Protein AF-A0A2D7QS19-F1 (afdb_monomer_lite)

Secondary structure (DSSP, 8-state):
----EEEEEES-SS--EEEEETTEEEEEEETTS-HHHHHHHHHHHHHHHHHHHHHHHT--

Structure (mmCIF, N/CA/C/O backbone):
data_AF-A0A2D7QS19-F1
#
_entry.id   AF-A0A2D7QS19-F1
#
loop_
_atom_site.group_PDB
_atom_site.id
_atom_site.type_symbol
_atom_site.label_atom_id
_atom_site.label_alt_id
_atom_site.label_comp_id
_atom_site.label_asym_id
_atom_site.label_entity_id
_atom_site.label_seq_id
_atom_site.pdbx_PDB_ins_code
_atom_site.Cartn_x
_atom_site.Cartn_y
_atom_site.Cartn_z
_atom_site.occupancy
_atom_site.B_iso_or_equiv
_atom_site.auth_seq_id
_atom_site.auth_comp_id
_atom_site.auth_asym_id
_atom_site.auth_atom_id
_atom_site.pdbx_PDB_model_num
ATOM 1 N N . MET A 1 1 ? -14.517 -6.554 6.588 1.00 48.75 1 MET A N 1
ATOM 2 C CA . MET A 1 1 ? -14.390 -5.120 6.259 1.00 48.75 1 MET A CA 1
ATOM 3 C C . MET A 1 1 ? -13.908 -5.026 4.827 1.00 48.75 1 MET A C 1
ATOM 5 O O . MET A 1 1 ? -12.764 -5.376 4.565 1.00 48.75 1 MET A O 1
ATOM 9 N N . GLN A 1 2 ? -14.807 -4.682 3.910 1.00 58.44 2 GLN A N 1
ATOM 10 C CA . GLN A 1 2 ? -14.445 -4.358 2.534 1.00 58.44 2 GLN A CA 1
ATOM 11 C C . GLN A 1 2 ? -14.037 -2.884 2.524 1.00 58.44 2 GLN A C 1
ATOM 13 O O . GLN A 1 2 ? -14.765 -2.052 3.056 1.00 58.44 2 GLN A O 1
ATOM 18 N N . PHE A 1 3 ? -12.849 -2.582 2.013 1.00 70.88 3 PHE A N 1
ATOM 19 C CA . PHE A 1 3 ? -12.392 -1.214 1.784 1.00 70.88 3 PHE A CA 1
ATOM 20 C C . PHE A 1 3 ? -12.205 -1.035 0.283 1.00 70.88 3 PHE A C 1
ATOM 22 O O . PHE A 1 3 ? -11.702 -1.934 -0.393 1.00 70.88 3 PHE A O 1
ATOM 29 N N . GLU A 1 4 ? -12.636 0.105 -0.245 1.00 79.44 4 GLU A N 1
ATOM 30 C CA . GLU A 1 4 ? -12.498 0.387 -1.668 1.00 79.44 4 GLU A CA 1
ATOM 31 C C . GLU A 1 4 ?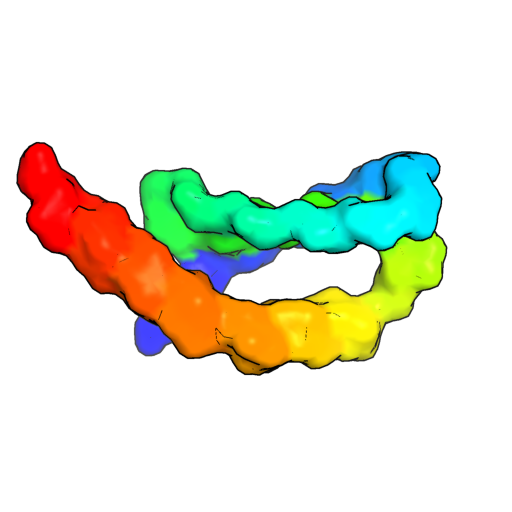 -11.042 0.721 -1.983 1.0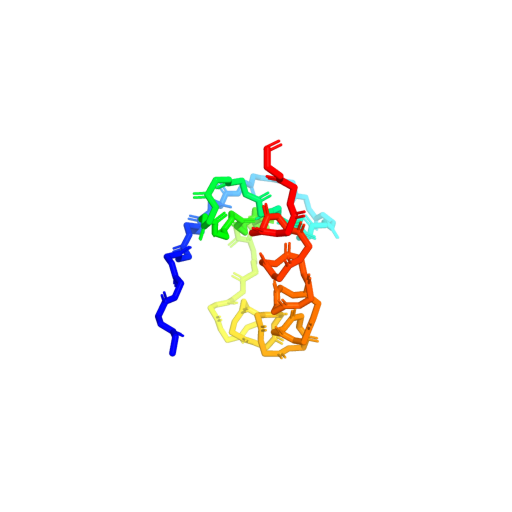0 79.44 4 GLU A C 1
ATOM 33 O O . GLU A 1 4 ? -10.450 1.617 -1.376 1.00 79.44 4 GLU A O 1
ATOM 38 N N . VAL A 1 5 ? -10.451 -0.016 -2.925 1.00 81.94 5 VAL A N 1
ATOM 39 C CA . VAL A 1 5 ? -9.083 0.220 -3.390 1.00 81.94 5 VAL A CA 1
ATOM 40 C C . VAL A 1 5 ? -9.135 0.840 -4.779 1.00 81.94 5 VAL A C 1
ATOM 42 O O . VAL A 1 5 ? -9.545 0.198 -5.743 1.00 81.94 5 VAL A O 1
ATOM 45 N N . GLN A 1 6 ? -8.672 2.079 -4.900 1.00 84.62 6 GLN A N 1
ATOM 46 C CA . GLN A 1 6 ? -8.469 2.736 -6.185 1.00 84.62 6 GLN A CA 1
ATOM 47 C C . GLN A 1 6 ? -7.004 2.657 -6.589 1.00 84.62 6 GLN A C 1
ATOM 49 O O . GLN A 1 6 ? -6.139 3.287 -5.979 1.00 84.62 6 GLN A O 1
ATOM 54 N N . VAL A 1 7 ? -6.723 1.923 -7.662 1.00 83.94 7 VAL A N 1
ATOM 55 C CA . VAL A 1 7 ? -5.373 1.827 -8.219 1.00 83.94 7 VAL A CA 1
ATOM 56 C C . VAL A 1 7 ? -5.211 2.849 -9.343 1.00 83.94 7 VAL A C 1
ATOM 58 O O . VAL A 1 7 ? -5.863 2.753 -10.380 1.00 83.94 7 VAL A O 1
ATOM 61 N N . ARG A 1 8 ? -4.309 3.819 -9.169 1.00 85.56 8 ARG A N 1
ATOM 62 C CA . ARG A 1 8 ? -3.912 4.768 -10.219 1.00 85.56 8 ARG A CA 1
ATOM 63 C C . ARG A 1 8 ? -2.523 4.427 -10.734 1.00 85.56 8 ARG A C 1
ATOM 65 O O . ARG A 1 8 ? -1.550 4.438 -9.987 1.00 85.56 8 ARG A O 1
ATOM 72 N N . ARG A 1 9 ? -2.412 4.156 -12.032 1.00 84.44 9 ARG A N 1
ATOM 73 C CA . ARG A 1 9 ? -1.116 3.906 -12.672 1.00 84.44 9 ARG A CA 1
ATOM 74 C C . ARG A 1 9 ? -0.504 5.219 -13.151 1.00 84.44 9 ARG A C 1
ATOM 76 O O . ARG A 1 9 ? -1.187 6.023 -13.777 1.00 84.44 9 ARG A O 1
ATOM 83 N N . THR A 1 10 ? 0.778 5.437 -12.875 1.00 83.81 10 THR A N 1
ATOM 84 C CA . THR A 1 10 ? 1.506 6.650 -13.273 1.00 83.81 10 THR A CA 1
ATOM 85 C C . THR A 1 10 ? 2.827 6.307 -13.963 1.00 83.81 10 THR A C 1
ATOM 87 O O . THR A 1 10 ? 3.404 5.248 -13.731 1.00 83.81 10 THR A O 1
ATOM 90 N N . ASN A 1 11 ? 3.360 7.227 -14.770 1.00 79.12 11 ASN A N 1
ATOM 91 C CA . ASN A 1 11 ? 4.636 7.050 -15.486 1.00 79.12 11 ASN A CA 1
ATOM 92 C C . ASN A 1 11 ? 5.900 7.215 -14.612 1.00 79.12 11 ASN A C 1
ATOM 94 O O . ASN A 1 11 ? 7.021 7.217 -15.118 1.00 79.12 11 ASN A O 1
ATOM 98 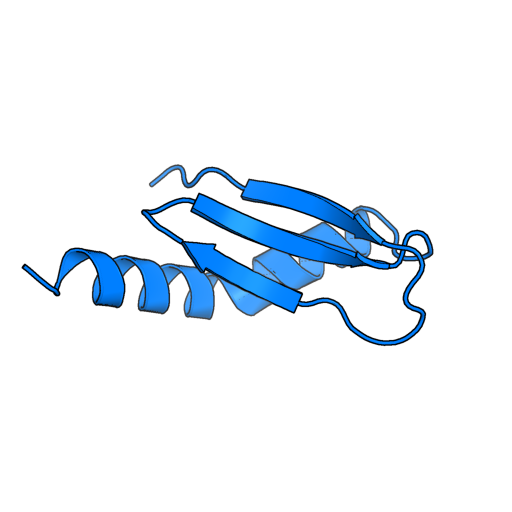N N . ARG A 1 12 ? 5.757 7.382 -13.290 1.00 75.81 12 ARG A N 1
ATOM 99 C CA . ARG A 1 12 ? 6.906 7.516 -12.380 1.00 75.81 12 ARG A CA 1
ATOM 100 C C . ARG A 1 12 ? 7.598 6.164 -12.216 1.00 75.81 12 ARG A C 1
ATOM 102 O O . ARG A 1 12 ? 6.937 5.164 -11.979 1.00 75.81 12 ARG A O 1
ATOM 109 N N . ARG A 1 13 ? 8.932 6.149 -12.278 1.00 65.56 13 ARG A N 1
ATOM 110 C CA . ARG A 1 13 ? 9.738 4.913 -12.309 1.00 65.56 13 ARG A CA 1
ATOM 111 C C . ARG A 1 13 ? 9.999 4.230 -10.963 1.00 65.56 13 ARG A C 1
ATOM 113 O O . ARG A 1 13 ? 10.333 3.055 -10.972 1.00 65.56 13 ARG A O 1
ATOM 120 N N . LYS A 1 14 ? 9.939 4.937 -9.828 1.00 69.69 14 LYS A N 1
ATOM 121 C CA . LYS A 1 14 ? 10.608 4.458 -8.597 1.00 69.69 14 LYS A CA 1
ATOM 122 C C . LYS A 1 14 ? 9.716 4.093 -7.412 1.00 69.69 14 LYS A C 1
ATOM 124 O O . LYS A 1 14 ? 10.160 3.300 -6.591 1.00 69.69 14 LYS A O 1
ATOM 129 N N . THR A 1 15 ? 8.509 4.642 -7.281 1.00 72.81 15 THR A N 1
ATOM 130 C CA . THR A 1 15 ? 7.782 4.546 -6.003 1.00 72.81 15 THR A CA 1
ATOM 131 C C . THR A 1 15 ? 6.297 4.286 -6.188 1.00 72.81 15 THR A C 1
ATOM 133 O O . THR A 1 15 ? 5.617 5.018 -6.905 1.00 72.81 15 THR A O 1
ATOM 136 N N . ALA A 1 16 ? 5.813 3.247 -5.506 1.00 80.44 16 ALA A N 1
ATOM 137 C CA . ALA A 1 16 ? 4.399 3.043 -5.245 1.00 80.44 16 ALA A CA 1
ATOM 138 C C . ALA A 1 16 ? 4.012 3.819 -3.980 1.00 80.44 16 ALA A C 1
ATOM 140 O O . ALA A 1 16 ? 4.680 3.707 -2.949 1.00 80.44 16 ALA A O 1
ATOM 141 N N . THR A 1 17 ? 2.939 4.596 -4.055 1.00 82.38 17 THR A N 1
ATOM 142 C CA . THR A 1 17 ? 2.428 5.399 -2.942 1.00 82.38 17 THR A CA 1
ATOM 143 C C . THR A 1 17 ? 1.064 4.863 -2.544 1.00 82.38 17 THR A C 1
ATOM 145 O O . THR A 1 17 ? 0.197 4.713 -3.396 1.00 82.38 17 THR A O 1
ATOM 148 N N . ILE A 1 18 ? 0.859 4.599 -1.254 1.00 83.88 18 ILE A N 1
ATOM 149 C CA . ILE A 1 18 ? -0.447 4.205 -0.716 1.00 83.8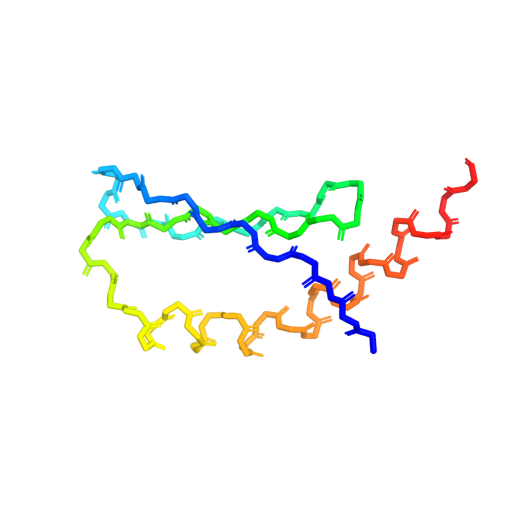8 18 ILE A CA 1
ATOM 150 C C . ILE A 1 18 ? -0.953 5.338 0.167 1.00 83.88 18 ILE A C 1
ATOM 152 O O . ILE A 1 18 ? -0.246 5.807 1.060 1.00 83.88 18 ILE A O 1
ATOM 156 N N . GLN A 1 19 ? -2.175 5.775 -0.093 1.00 82.00 19 GLN A N 1
ATOM 157 C CA . GLN A 1 19 ? -2.875 6.828 0.623 1.00 82.00 19 GLN A CA 1
ATOM 158 C C . GLN A 1 19 ? -4.242 6.300 1.049 1.00 82.00 19 GLN A C 1
ATOM 160 O O . GLN A 1 19 ? -4.848 5.503 0.344 1.00 82.00 19 GLN A O 1
ATOM 165 N N . VAL A 1 20 ? -4.721 6.726 2.212 1.00 81.19 20 VAL A N 1
ATOM 166 C CA . VAL A 1 20 ? -6.076 6.419 2.681 1.00 81.19 20 VAL A CA 1
ATOM 167 C C . VAL A 1 20 ? -6.773 7.756 2.870 1.00 81.19 20 VAL A C 1
ATOM 169 O O . VAL A 1 20 ? -6.298 8.571 3.660 1.00 81.19 20 VAL A O 1
ATOM 172 N N . GLN A 1 21 ? -7.837 8.005 2.110 1.00 78.94 21 GLN A N 1
ATOM 173 C CA . GLN A 1 21 ? -8.637 9.226 2.185 1.00 78.94 21 GLN A CA 1
ATOM 174 C C . GLN A 1 21 ? -10.110 8.849 2.302 1.00 78.94 21 GLN A C 1
ATOM 176 O O . GLN A 1 21 ? -10.621 8.122 1.455 1.00 78.94 21 GLN A O 1
ATOM 181 N N . GLN A 1 22 ? -10.782 9.330 3.354 1.00 71.62 22 GLN A N 1
ATOM 182 C CA . GLN A 1 22 ? -12.230 9.159 3.548 1.00 71.62 22 GLN A CA 1
ATOM 183 C C . GLN A 1 22 ? -12.696 7.689 3.485 1.00 71.62 22 GLN A C 1
ATOM 185 O O . GLN A 1 22 ? -13.761 7.383 2.963 1.00 71.62 22 GLN A O 1
ATOM 190 N N . GLY A 1 23 ? -11.879 6.755 3.985 1.00 75.19 23 GLY A N 1
ATOM 191 C CA . GLY A 1 23 ? -12.182 5.317 3.944 1.00 75.19 23 GLY A CA 1
ATOM 192 C C . GLY A 1 23 ? -11.810 4.600 2.638 1.00 75.19 23 GLY A C 1
ATOM 193 O O . GLY A 1 23 ? -11.886 3.373 2.585 1.00 75.19 23 GLY A O 1
ATOM 194 N N . VAL A 1 24 ? -11.335 5.326 1.621 1.00 80.75 24 VAL A N 1
ATOM 195 C CA . VAL A 1 24 ? -10.877 4.772 0.339 1.00 80.75 24 VAL A CA 1
ATOM 196 C C . VAL A 1 24 ? -9.352 4.678 0.318 1.00 80.75 24 VAL A C 1
ATOM 198 O O . VAL A 1 24 ? -8.638 5.625 0.656 1.00 80.75 24 VAL A O 1
ATOM 201 N N . VAL A 1 25 ? -8.831 3.529 -0.106 1.00 84.19 25 VAL A N 1
ATOM 202 C CA . VAL A 1 25 ? -7.396 3.270 -0.249 1.00 84.19 25 VAL A CA 1
ATOM 203 C C . VAL A 1 25 ? -6.971 3.603 -1.674 1.00 84.19 25 VAL A C 1
ATOM 205 O O . VAL A 1 25 ? -7.264 2.871 -2.613 1.00 84.19 25 VAL A O 1
ATOM 208 N N . GLN A 1 26 ? -6.240 4.694 -1.854 1.00 85.88 26 GLN A N 1
ATOM 209 C CA . GLN A 1 26 ? -5.615 5.040 -3.123 1.00 85.88 26 GLN A CA 1
ATOM 210 C C . GLN A 1 26 ? -4.207 4.458 -3.210 1.00 85.88 26 GLN A C 1
ATOM 212 O O . GLN A 1 26 ? -3.331 4.773 -2.408 1.00 85.88 26 GLN A O 1
ATOM 217 N N . VAL A 1 27 ? -3.969 3.629 -4.221 1.00 84.81 27 VAL A N 1
ATOM 218 C CA . VAL A 1 27 ? -2.663 3.041 -4.516 1.00 84.81 27 VAL A CA 1
ATOM 219 C C . VAL A 1 27 ? -2.177 3.606 -5.844 1.00 84.81 27 VAL A C 1
ATOM 221 O O . VAL A 1 27 ? -2.704 3.285 -6.906 1.00 84.81 27 VAL A O 1
ATOM 224 N N . VAL A 1 28 ? -1.162 4.459 -5.798 1.00 85.69 28 VAL A N 1
ATOM 225 C CA . VAL A 1 28 ? -0.508 5.000 -6.988 1.00 85.69 28 VAL A CA 1
ATOM 226 C C . VAL A 1 28 ? 0.705 4.141 -7.303 1.00 85.69 28 VAL A C 1
ATOM 228 O O . VAL A 1 28 ? 1.647 4.113 -6.516 1.00 85.69 28 VAL A O 1
ATOM 231 N N . VAL A 1 29 ? 0.707 3.449 -8.440 1.00 84.38 29 VAL A N 1
ATOM 232 C CA . VAL A 1 29 ? 1.801 2.546 -8.836 1.00 84.38 29 VAL A CA 1
ATOM 233 C C . VAL A 1 29 ? 2.402 2.931 -10.190 1.00 84.38 29 VAL A C 1
ATOM 235 O O . VAL A 1 29 ? 1.698 3.474 -1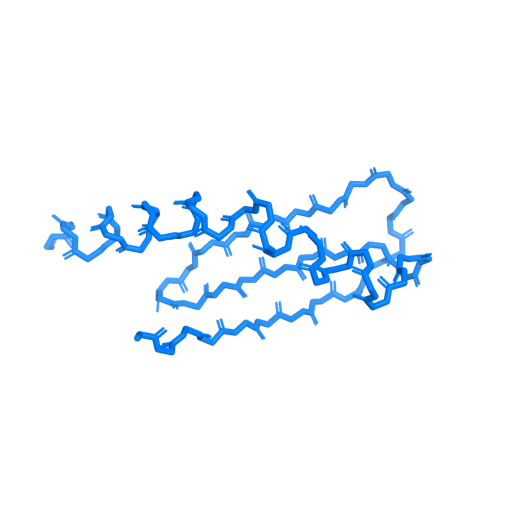1.044 1.00 84.38 29 VAL A O 1
ATOM 238 N N . PRO A 1 30 ? 3.695 2.658 -10.428 1.00 86.12 30 PRO A N 1
ATOM 239 C CA . PRO A 1 30 ? 4.291 2.723 -11.760 1.00 86.12 30 PRO A CA 1
ATOM 240 C C . PRO A 1 30 ? 3.531 1.856 -12.773 1.00 86.12 30 PRO A C 1
ATOM 242 O O . PRO A 1 30 ? 3.100 0.756 -12.434 1.00 86.12 30 PRO A O 1
ATOM 245 N N . GLN A 1 31 ? 3.431 2.291 -14.033 1.00 81.25 31 GLN A N 1
ATOM 246 C CA . GLN A 1 31 ? 2.871 1.450 -15.109 1.00 81.25 31 GLN A CA 1
ATOM 247 C C . GLN A 1 31 ? 3.645 0.143 -15.321 1.00 81.25 31 GLN A C 1
ATOM 249 O O . GLN A 1 31 ? 3.068 -0.851 -15.745 1.00 81.25 31 GLN A O 1
ATOM 254 N N . THR A 1 32 ? 4.940 0.140 -15.010 1.00 79.88 32 THR A N 1
ATOM 255 C CA . THR A 1 32 ? 5.819 -1.028 -15.138 1.00 79.88 32 THR A CA 1
ATOM 256 C C . THR A 1 32 ? 5.599 -2.074 -14.045 1.00 79.88 32 THR A C 1
ATOM 258 O O . THR A 1 32 ? 6.260 -3.108 -14.059 1.00 79.88 32 THR A O 1
ATOM 261 N N . LEU A 1 33 ? 4.748 -1.792 -13.053 1.00 81.25 33 LEU A N 1
ATOM 262 C CA . LEU A 1 33 ? 4.529 -2.666 -11.909 1.00 81.25 33 LEU A CA 1
ATOM 263 C C . LEU A 1 33 ? 3.407 -3.662 -12.228 1.00 81.25 33 LEU A C 1
ATOM 265 O O . LEU A 1 33 ? 2.282 -3.273 -12.546 1.00 81.25 33 LEU A O 1
ATOM 269 N N . SER A 1 34 ? 3.726 -4.952 -12.152 1.00 84.62 34 SER A N 1
ATOM 270 C CA . SER A 1 34 ? 2.781 -6.038 -12.421 1.00 84.62 34 SER A CA 1
ATOM 271 C C . SER A 1 34 ? 1.669 -6.087 -11.379 1.00 84.62 34 SER A C 1
ATOM 273 O O . SER A 1 34 ? 1.896 -5.772 -10.213 1.00 84.62 34 SER A O 1
ATOM 275 N N . GLN A 1 35 ? 0.489 -6.574 -11.772 1.00 81.38 35 GLN A N 1
ATOM 276 C CA . GLN A 1 35 ? -0.659 -6.710 -10.868 1.00 81.38 35 GLN A CA 1
ATOM 277 C C . GLN A 1 35 ? -0.320 -7.524 -9.609 1.00 81.38 35 GLN A C 1
ATOM 279 O O . GLN A 1 35 ? -0.640 -7.107 -8.505 1.00 81.38 35 GLN A O 1
ATOM 284 N N . GLN A 1 36 ? 0.448 -8.600 -9.767 1.00 85.25 36 GLN A N 1
ATOM 285 C CA . GLN A 1 36 ? 0.919 -9.441 -8.664 1.00 85.25 36 GLN A CA 1
ATOM 286 C C . GLN A 1 36 ? 1.727 -8.657 -7.617 1.00 85.25 36 GLN A C 1
ATOM 288 O O . GLN A 1 36 ? 1.539 -8.824 -6.417 1.00 85.25 36 GLN A O 1
ATOM 293 N N . ALA A 1 37 ? 2.581 -7.736 -8.070 1.00 83.88 37 ALA A N 1
ATOM 294 C CA . ALA A 1 37 ? 3.359 -6.884 -7.180 1.00 83.88 37 ALA A CA 1
ATOM 295 C C . ALA A 1 37 ? 2.491 -5.814 -6.496 1.00 83.88 37 ALA A C 1
ATOM 297 O O . ALA A 1 37 ? 2.840 -5.365 -5.407 1.00 83.88 37 ALA A O 1
ATOM 298 N N . ILE A 1 38 ? 1.367 -5.412 -7.105 1.00 83.00 38 ILE A N 1
ATOM 299 C CA . ILE A 1 38 ? 0.357 -4.549 -6.473 1.00 83.00 38 ILE A CA 1
ATOM 300 C C . ILE A 1 38 ? -0.339 -5.319 -5.351 1.00 83.00 38 ILE A C 1
ATOM 302 O O . ILE A 1 38 ? -0.448 -4.794 -4.243 1.00 83.00 38 ILE A O 1
ATOM 306 N N . ASP A 1 39 ? -0.752 -6.557 -5.617 1.00 84.06 39 ASP A N 1
ATOM 307 C CA . ASP A 1 39 ? -1.422 -7.410 -4.635 1.00 84.06 39 ASP A CA 1
ATOM 308 C C . ASP A 1 39 ? -0.501 -7.707 -3.446 1.00 84.06 39 ASP A C 1
ATOM 310 O O . ASP A 1 39 ? -0.917 -7.547 -2.300 1.00 84.06 39 ASP A O 1
ATOM 314 N N . ASP A 1 40 ? 0.780 -7.999 -3.691 1.00 87.50 40 ASP A N 1
ATOM 315 C CA . ASP A 1 40 ? 1.794 -8.133 -2.638 1.00 87.50 40 ASP A CA 1
ATOM 316 C C . ASP A 1 40 ? 1.995 -6.833 -1.848 1.00 87.50 40 ASP A C 1
ATOM 318 O O . ASP A 1 40 ? 2.144 -6.852 -0.624 1.00 87.50 40 ASP A O 1
ATOM 322 N N . LEU A 1 41 ? 1.983 -5.674 -2.517 1.00 84.69 41 LEU A N 1
ATOM 323 C CA . LEU A 1 41 ? 2.078 -4.369 -1.858 1.00 84.69 41 LEU A CA 1
ATOM 324 C C . LEU A 1 41 ? 0.890 -4.136 -0.926 1.00 84.69 41 LEU A C 1
ATOM 326 O O . LEU A 1 41 ? 1.082 -3.703 0.213 1.00 84.69 41 LEU A O 1
ATOM 330 N N . ILE A 1 42 ? -0.319 -4.441 -1.398 1.00 82.88 42 ILE A N 1
ATOM 331 C CA . ILE A 1 42 ? -1.556 -4.332 -0.625 1.00 82.88 42 ILE A CA 1
ATOM 332 C C . ILE A 1 42 ? -1.532 -5.333 0.526 1.00 82.88 42 ILE A C 1
ATOM 334 O O . ILE A 1 42 ? -1.817 -4.941 1.652 1.00 82.88 42 ILE A O 1
ATOM 338 N N . ALA A 1 43 ? -1.128 -6.582 0.302 1.00 84.88 43 ALA A N 1
ATOM 339 C CA . ALA A 1 43 ? -1.016 -7.598 1.343 1.00 84.88 43 ALA A CA 1
ATOM 340 C C . ALA A 1 43 ? -0.002 -7.183 2.417 1.00 84.88 43 ALA A C 1
ATOM 342 O O . ALA A 1 43 ? -0.316 -7.193 3.607 1.00 84.88 43 ALA A O 1
ATOM 343 N N . LYS A 1 44 ? 1.178 -6.698 2.022 1.00 86.81 44 LYS A N 1
ATOM 344 C CA . LYS A 1 44 ? 2.227 -6.234 2.943 1.00 86.81 44 LYS A CA 1
ATOM 345 C C . LYS A 1 44 ? 1.823 -4.977 3.712 1.00 86.81 44 LYS A C 1
ATOM 347 O O . LYS A 1 44 ? 2.246 -4.777 4.850 1.00 86.81 44 LYS A O 1
ATOM 352 N N . LYS A 1 45 ? 1.011 -4.112 3.104 1.00 84.19 45 LYS A N 1
ATOM 353 C CA . LYS A 1 45 ? 0.526 -2.862 3.709 1.00 84.19 45 LYS A CA 1
ATOM 354 C C . LYS A 1 45 ? -0.880 -2.977 4.283 1.00 84.19 45 LYS A C 1
ATOM 356 O O . LYS A 1 45 ? -1.347 -2.010 4.869 1.00 84.19 45 LYS A O 1
ATOM 361 N N . SER A 1 46 ? -1.517 -4.139 4.212 1.00 81.31 46 SER A N 1
ATOM 362 C CA . SER A 1 46 ? -2.872 -4.386 4.715 1.00 81.31 46 SER A CA 1
ATOM 363 C C . SER A 1 46 ? -2.990 -4.057 6.202 1.00 81.31 46 SER A C 1
ATOM 365 O O . SER A 1 46 ? -3.947 -3.410 6.622 1.00 81.31 46 SER A O 1
ATOM 367 N N . ASN A 1 47 ? -1.964 -4.399 6.985 1.00 82.88 47 ASN A N 1
ATOM 368 C CA . ASN A 1 47 ? -1.895 -4.068 8.406 1.00 82.88 47 ASN A CA 1
ATOM 369 C C . ASN A 1 47 ? -1.808 -2.548 8.640 1.00 82.88 47 ASN A C 1
ATOM 371 O O . ASN A 1 47 ? -2.490 -2.007 9.507 1.00 82.88 47 ASN A O 1
ATOM 375 N N . TRP A 1 48 ? -1.025 -1.843 7.816 1.00 85.06 48 TRP A N 1
ATOM 376 C CA . TRP A 1 48 ? -0.909 -0.381 7.855 1.00 85.06 48 TRP A CA 1
ATOM 377 C C . TRP A 1 48 ? -2.203 0.315 7.406 1.00 85.06 48 TRP A C 1
ATOM 379 O O . TRP A 1 48 ? -2.634 1.273 8.041 1.00 85.06 48 TRP A O 1
ATOM 389 N N . ILE A 1 49 ? -2.856 -0.193 6.355 1.00 81.88 49 ILE A N 1
ATOM 390 C CA . ILE A 1 49 ? -4.159 0.280 5.867 1.00 81.88 49 ILE A CA 1
ATOM 391 C C . ILE A 1 49 ? -5.204 0.127 6.971 1.00 81.88 49 ILE A C 1
ATOM 393 O O . ILE A 1 49 ? -5.926 1.075 7.265 1.00 81.88 49 ILE A O 1
ATOM 397 N N . ARG A 1 50 ? -5.249 -1.037 7.630 1.00 80.75 50 ARG A N 1
ATOM 398 C CA . ARG A 1 50 ? -6.180 -1.307 8.729 1.00 80.75 50 ARG A CA 1
ATOM 399 C C . ARG A 1 50 ? -5.961 -0.341 9.894 1.00 80.75 50 ARG A C 1
ATOM 401 O O . ARG A 1 50 ? -6.923 0.245 10.374 1.00 80.75 50 ARG A O 1
ATOM 408 N N . GLN A 1 51 ? -4.709 -0.110 10.292 1.00 82.81 51 GLN A N 1
ATOM 409 C CA . GLN A 1 51 ? -4.380 0.890 11.313 1.00 82.81 51 GLN A CA 1
ATOM 410 C C . GLN A 1 51 ? -4.807 2.301 10.899 1.00 82.81 51 GLN A C 1
ATOM 412 O O . GLN A 1 51 ? -5.386 3.019 11.707 1.00 82.81 51 GLN A O 1
ATOM 417 N N . LYS A 1 52 ? -4.562 2.700 9.645 1.00 83.12 52 LYS A N 1
ATOM 418 C CA . LYS A 1 52 ? -4.962 4.016 9.129 1.00 83.12 52 LYS A CA 1
ATOM 419 C C . LYS A 1 52 ? -6.475 4.198 9.069 1.00 83.12 52 LYS A C 1
ATOM 421 O O . LYS A 1 52 ? -6.935 5.290 9.383 1.00 83.12 52 LYS A O 1
ATOM 426 N N . LEU A 1 53 ? -7.226 3.161 8.704 1.00 80.38 53 LEU A N 1
ATOM 427 C CA . LEU A 1 53 ? -8.690 3.177 8.711 1.00 80.38 53 LEU A CA 1
ATOM 428 C C . LEU A 1 53 ? -9.234 3.344 10.130 1.00 80.38 53 LEU A C 1
ATOM 430 O O . LEU A 1 53 ? -10.069 4.212 10.346 1.00 80.38 53 LEU A O 1
ATOM 434 N N . VAL A 1 54 ? -8.712 2.588 11.101 1.00 79.94 54 VAL A N 1
ATOM 435 C CA . VAL A 1 54 ? -9.095 2.738 12.516 1.00 79.94 54 VAL A CA 1
ATOM 436 C C . VAL A 1 54 ? -8.764 4.142 13.026 1.00 79.94 54 VAL A C 1
ATOM 438 O O . VAL A 1 54 ? -9.603 4.778 13.653 1.00 79.94 54 VAL A O 1
ATOM 441 N N . LEU A 1 55 ? -7.573 4.659 12.704 1.00 77.75 55 LEU A N 1
ATOM 442 C CA . LEU A 1 55 ? -7.179 6.025 13.053 1.00 77.75 55 LEU A CA 1
ATOM 443 C C . LEU A 1 55 ? -8.118 7.070 12.448 1.00 77.75 55 LEU A C 1
ATOM 445 O O . LEU A 1 55 ? -8.512 7.979 13.159 1.00 77.75 55 LEU A O 1
ATOM 449 N N . GLN A 1 56 ? -8.486 6.942 11.169 1.00 68.50 56 GLN A N 1
ATOM 450 C CA . GLN A 1 56 ? -9.417 7.862 10.505 1.00 68.50 56 GLN A CA 1
ATOM 451 C C . GLN A 1 56 ? -10.837 7.775 11.072 1.00 68.50 56 GLN A C 1
ATOM 453 O O . GLN A 1 56 ? -11.482 8.805 11.203 1.00 68.50 56 GLN A O 1
ATOM 458 N N . GLN A 1 57 ? -11.319 6.583 11.434 1.00 63.97 57 GLN A N 1
ATOM 459 C CA . GLN A 1 57 ? -12.635 6.414 12.063 1.00 63.97 57 GLN A CA 1
ATOM 460 C C . GLN A 1 57 ? -12.688 6.939 13.500 1.00 63.97 57 GLN A C 1
ATOM 462 O O . GLN A 1 57 ? -13.766 7.228 14.005 1.00 63.97 57 GLN A O 1
ATOM 467 N N . SER A 1 58 ? -11.534 7.048 14.158 1.00 59.44 58 SER A N 1
ATOM 468 C CA . SER A 1 58 ? -11.435 7.517 15.536 1.00 59.44 58 SER A CA 1
ATOM 469 C C . SER A 1 58 ? -11.238 9.032 15.657 1.00 59.44 58 SER A C 1
ATOM 471 O O . SER A 1 58 ? -11.116 9.510 16.784 1.00 59.44 58 SER A O 1
ATOM 473 N N . VAL A 1 59 ? -11.185 9.781 14.545 1.00 55.12 59 VAL A N 1
ATOM 474 C CA . VAL A 1 59 ? -11.208 11.252 14.576 1.00 55.12 59 VAL A CA 1
ATOM 475 C C . VAL A 1 59 ? -12.651 11.713 14.310 1.00 55.12 59 VAL A C 1
ATOM 477 O O . VAL A 1 59 ? -13.100 11.577 13.171 1.00 55.12 59 VAL A O 1
ATOM 480 N N . PRO A 1 60 ? -13.393 12.160 15.341 1.00 48.94 60 PRO A N 1
ATOM 481 C CA . PRO A 1 60 ? -14.730 12.735 15.193 1.00 48.94 60 PRO A CA 1
ATOM 482 C C . PRO A 1 60 ? -14.714 14.123 14.540 1.00 48.94 60 PRO A C 1
ATOM 484 O O . PRO A 1 60 ? -13.665 14.808 14.605 1.00 48.94 60 PRO A O 1
#

Radius of gyration: 12.04 Å; chains: 1; bounding box: 25×22×31 Å

Sequence (60 aa):
MQFEVQVRRTNRRKTATIQVQQGVVQVVVPQTLSQQAIDDLIAKKSNWIRQKLVLQQSVP

pLDDT: mean 78.66, std 9.06, range [48.75, 87.5]

Foldseek 3Di:
DDAAEAEAEDCDDDDWDWDADPRHIYIYYHPPDDPVNVVVVCVVCVVVSVVVNVVVVPPD

=== Feature glossary ===
Legend for the data blocks above and below:

— What the protein is —

The amino-acid sequence is the protein's primary structure: the linear order of residues from the N-terminus to the C-terminus, written in one-letter code. Everything else here — the 3D coordinates, the secondary structure, the domain annotations — is ultimately a consequence of this string.

Functional annotations link the protein to curated databases. InterPro entries identify conserved domains and families by matching the sequence against member-database signatures (Pfam, PROSITE, CDD, …). Gene Ontology (GO) terms describe molecular function, biological process, and cellular component in a controlled vocabulary. CATH places the structure in a hierarchical fold classification (Class/Architecture/Topology/Homologous-superfamily). The organism is the source species.

— Where its atoms are —

Atomic coordinates in PDBx/mmCIF format — the same representation the Protein Data Bank distributes. Each line of the _atom_site loop places one backbone atom in Cartesian space (units: ångströms, origin: arbitrary).

The six renders are orthographic views along the three Cartesian axes in both directions. Representation (cartoon, sticks, or surface) and color scheme (sequence-rainbow or by-chain) vary across proteins so the training set covers all the common visualization conventions.

— Local backbone conformation —

Eight-state secondary structure (DSSP): H is the canonical α-helix, G the tighter 3₁₀-helix, I the wider π-helix; E/B are β-structure, T and S are turns and bends, and '-' is everything else. DSSP derives these from the pattern of main-chain N–H···O=C hydrogen bonds, not from the sequence.

Three-state secondary structure (P-SEA) collapses the eight DSSP classes into helix (a), strand (b), and coil (c). P-SEA assigns these from Cα geometry alone — distances and angles — without requiring backbone oxygens, so it works on any Cα trace.

φ (phi) and ψ (psi) are the two rotatable backbone dihedrals per residue: φ is the C(i-1)–N–Cα–C torsion, ψ is the N–Cα–C–N(i+1) torsion, both in degrees on (−180°, 180°]. α-helical residues cluster near (−60°, −45°); β-strand residues near (−120°, +130°). A Ramachandran plot is simply a scatter of (φ, ψ) for every residue.

— Global shape and packing —

The geometric summary reports three shape descriptors. Rg (radius of gyration) measures how spread out the Cα atoms are about their centre of mass; compact globular proteins have small Rg, elongated or unfolded ones large. Cα contacts (<8 Å, |i−j|>4) count long-range residue pairs in spatial proximity — high for tightly packed folds, near zero for rods or random coil. The 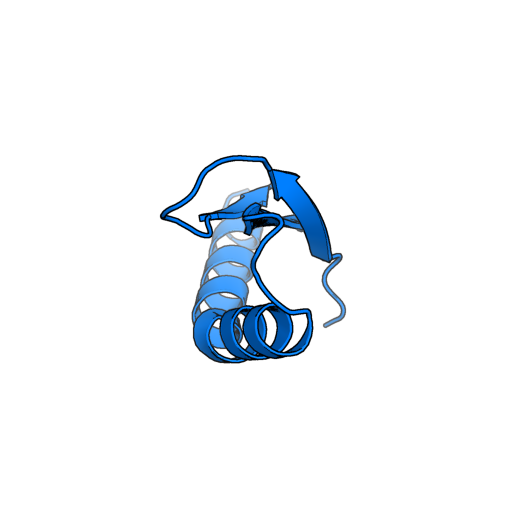bounding-box extents give the protein's footprint along x, y, z in Å.

SASA measures how much of the protein is reachable by solvent. It is computed by rolling a water-sized probe over the atomic surface and summing the exposed area (Å²). Per-residue SASA distinguishes core (buried, low SASA) from surface (exposed, high SASA) residues; total SASA is a whole-molecule size measure.

Plot images: a contact map (which residues are close in 3D, as an N×N binary image), a Ramachandran scatter (backbone torsion angles, revealing secondary-structure composition at a glance), and — for AlphaFold structures — a PAE heatmap (pairwise prediction confidence).

— Structural neighborhood —

A 3Di character summarizes, for each residue, the relative orientation of the Cα frame of its nearest spatial neighbor. Because it encodes fold topology rather than chemistry, 3Di alignments detect remote structural similarity that sequence alignment misses.

The Foldseek neighbor list gives the closest experimentally determined structures in the PDB, ranked by structural alignment. TM-score near 1 means near-identical fold; near 0.3 means only rough topology match. This is how one finds what a novel AlphaFold prediction most resembles in the solved-structure universe.

— Confidence and disorder —

For AlphaFold models, the B-factor field carries pLDDT — the model's own estimate of local accuracy on a 0–100 scale. Regions with pLDDT<50 should be treated as essentially unmodeled; they often correspond to intrinsically disordered segments.

Crystallographic B-factors measure how much each atom's electron density is smeared out, in Å². They rise in mobile loops and surface residues and fall in the buried interior. In AlphaFold models this column is repurposed to hold pLDDT instead.

Predicted Aligned Error (PAE) is an AlphaFold confidence matrix: entry (i, j) is the expected error in the position of residue j, in ångströms, when the prediction is superimposed on the true structure at residue i. Low PAE within a block of residues means that block is internally rigid and well-predicted; high PAE between two blocks means their relative placement is uncertain even if each block individually is confident.